Protein AF-A0A4Q2XT05-F1 (afdb_monomer_lite)

Secondary structure (DSSP, 8-state):
-------------TTSSSS-S---S-SHHHHH-PPP--------HHHHS-SS---------TTSHHHHHHHT-HHHHHHHHHHHHHHHHHH--

Radius of gyration: 19.14 Å; chains: 1; bounding box: 35×60×44 Å

Sequence (93 aa):
NPHSTRAAGQSVRQSTLKRQGLRPRLGLDARTSSPNRGLKPCRFSVLCRTDCPAALVECGFVSSKSERRLLCSPAYQQRVALAIAEGIAIGVK

Foldseek 3Di:
DDDDDDDDPDDPDPPPPPPDPDPDCLALCSQQVDDDPDDDDDDDCQCPVDPDHDDDDDNADCVDPVVVVLVPDPSNVVSNVVSVVVVVVVVPD

Structure (mmCIF, N/CA/C/O backbone):
data_AF-A0A4Q2XT05-F1
#
_entry.id   AF-A0A4Q2XT05-F1
#
loop_
_atom_site.group_PDB
_atom_site.id
_atom_site.type_symbol
_atom_site.label_atom_id
_atom_site.label_alt_id
_atom_site.label_comp_id
_atom_site.label_asym_id
_atom_site.label_entity_id
_atom_site.label_seq_id
_atom_site.pdbx_PDB_ins_code
_atom_site.Cartn_x
_atom_site.Cartn_y
_atom_site.Cartn_z
_atom_site.occupancy
_atom_site.B_iso_or_equiv
_atom_site.auth_seq_id
_atom_site.auth_comp_id
_atom_site.auth_asym_id
_atom_site.auth_atom_id
_atom_site.pdbx_PDB_model_num
ATOM 1 N N . ASN A 1 1 ? -22.074 49.315 27.653 1.00 30.44 1 ASN A N 1
ATOM 2 C CA . ASN A 1 1 ? -21.323 48.452 28.592 1.00 30.44 1 ASN A CA 1
ATOM 3 C C . ASN A 1 1 ? -20.851 47.209 27.834 1.00 30.44 1 ASN A C 1
ATOM 5 O O . ASN A 1 1 ? -21.611 46.791 26.966 1.00 30.44 1 ASN A O 1
ATOM 9 N N . PRO A 1 2 ? -19.632 46.680 28.055 1.00 42.06 2 PRO A N 1
ATOM 10 C CA . PRO A 1 2 ? -19.015 45.663 27.193 1.00 42.06 2 PRO A CA 1
ATOM 11 C C . PRO A 1 2 ? -19.077 44.232 27.785 1.00 42.06 2 PRO A C 1
ATOM 13 O O . PRO A 1 2 ? -19.809 43.985 28.738 1.00 42.06 2 PRO A O 1
ATOM 16 N N . HIS A 1 3 ? -18.232 43.348 27.228 1.00 38.88 3 HIS A N 1
ATOM 17 C CA . HIS A 1 3 ? -17.885 41.960 27.603 1.00 38.88 3 HIS A CA 1
ATOM 18 C C . HIS A 1 3 ? -18.727 40.821 26.979 1.00 38.88 3 HIS A C 1
ATOM 20 O O . HIS A 1 3 ? -19.942 40.924 26.916 1.00 38.88 3 HIS A O 1
ATOM 26 N N . SER A 1 4 ? -18.178 39.651 26.599 1.00 40.56 4 SER A N 1
ATOM 27 C CA . SER A 1 4 ? -16.854 39.267 26.037 1.00 40.56 4 SER A CA 1
ATOM 28 C C . SER A 1 4 ? -16.848 37.751 25.748 1.00 40.56 4 SER A C 1
ATOM 30 O O . SER A 1 4 ? -17.120 36.991 26.674 1.00 40.56 4 SER A O 1
ATOM 32 N N . THR A 1 5 ? -16.325 37.298 24.589 1.00 43.06 5 THR A N 1
ATOM 33 C CA . THR A 1 5 ? -15.875 35.893 24.312 1.00 43.06 5 THR A CA 1
ATOM 34 C C . THR A 1 5 ? -16.953 34.783 24.465 1.00 43.06 5 THR A C 1
ATOM 36 O O . THR A 1 5 ? -18.026 35.044 24.975 1.00 43.06 5 THR A O 1
ATOM 39 N N . ARG A 1 6 ? -16.849 33.515 24.032 1.00 35.78 6 ARG A N 1
ATOM 40 C CA . ARG A 1 6 ? -15.856 32.600 23.400 1.00 35.78 6 ARG A CA 1
ATOM 41 C C . ARG A 1 6 ? -16.707 31.489 22.701 1.00 35.78 6 ARG A C 1
ATOM 43 O O . ARG A 1 6 ? -17.863 31.335 23.064 1.00 35.78 6 ARG A O 1
ATOM 50 N N . ALA A 1 7 ? -16.262 30.654 21.757 1.00 37.25 7 ALA A N 1
ATOM 51 C CA . ALA A 1 7 ? -14.957 30.446 21.129 1.00 37.25 7 ALA A CA 1
ATOM 52 C C . ALA A 1 7 ? -15.106 29.892 19.683 1.00 37.25 7 ALA A C 1
ATOM 54 O O . ALA A 1 7 ? -16.187 29.521 19.243 1.00 37.25 7 ALA A O 1
ATOM 55 N N . ALA A 1 8 ? -13.983 29.780 18.972 1.00 38.03 8 ALA A N 1
ATOM 56 C CA . ALA 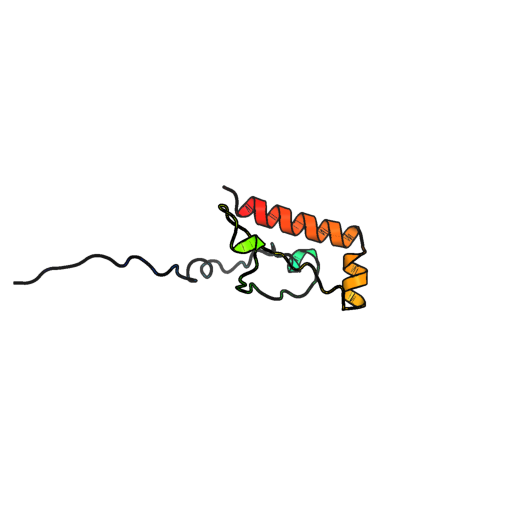A 1 8 ? -13.821 29.134 17.672 1.00 38.03 8 ALA A CA 1
ATOM 57 C C . ALA A 1 8 ? -13.990 27.593 17.690 1.00 38.03 8 ALA A C 1
ATOM 59 O O . ALA A 1 8 ? -13.167 26.888 18.280 1.00 38.03 8 ALA A O 1
ATOM 60 N N . GLY A 1 9 ? -14.973 27.074 16.944 1.00 35.41 9 GLY A N 1
ATOM 61 C CA . GLY A 1 9 ? -15.042 25.669 16.517 1.00 35.41 9 GLY A CA 1
ATOM 62 C C . GLY A 1 9 ? -14.157 25.453 15.286 1.00 35.41 9 GLY A C 1
ATOM 63 O O . GLY A 1 9 ? -14.380 26.058 14.240 1.00 35.41 9 GLY A O 1
ATOM 64 N N . GLN A 1 10 ? -13.079 24.684 15.429 1.00 38.78 10 GLN A N 1
ATOM 65 C CA . GLN A 1 10 ? -11.939 24.784 14.516 1.00 38.78 10 GLN A CA 1
ATOM 66 C C . GLN A 1 10 ? -12.129 23.980 13.225 1.00 38.78 10 GLN A C 1
ATOM 68 O O . GLN A 1 10 ? -12.262 22.759 13.259 1.00 38.78 10 GLN A O 1
ATOM 73 N N . SER A 1 11 ? -11.978 24.669 12.087 1.00 36.84 11 SER A N 1
ATOM 74 C CA . SER A 1 11 ? -11.418 24.084 10.861 1.00 36.84 11 SER A CA 1
ATOM 75 C C . SER A 1 11 ? -10.269 23.144 11.240 1.00 36.84 11 SER A C 1
ATOM 77 O O . SER A 1 11 ? -9.335 23.586 11.918 1.00 36.84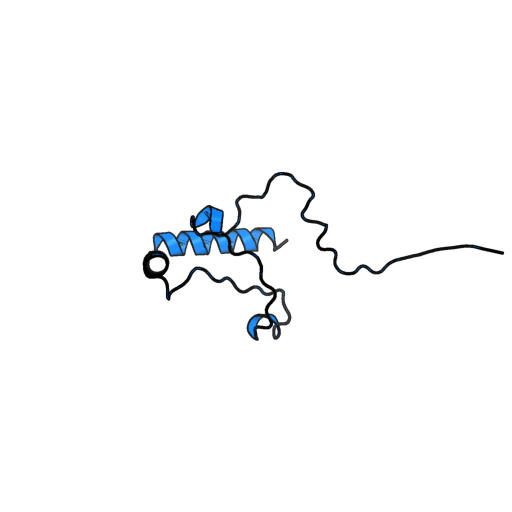 11 SER A O 1
ATOM 79 N N . VAL A 1 12 ? -10.374 21.857 10.880 1.00 42.16 12 VAL A N 1
ATOM 80 C CA . VAL A 1 12 ? -9.443 20.806 11.322 1.00 42.16 12 VAL A CA 1
ATOM 81 C C . VAL A 1 12 ? -8.042 21.157 10.842 1.00 42.16 12 VAL A C 1
ATOM 83 O O . VAL A 1 12 ? -7.680 21.004 9.674 1.00 42.16 12 VAL A O 1
ATOM 86 N N . ARG A 1 13 ? -7.257 21.703 11.769 1.00 37.16 13 ARG A N 1
ATOM 87 C CA . ARG A 1 13 ? -5.983 22.328 11.455 1.00 37.16 13 ARG A CA 1
ATOM 88 C C . ARG A 1 13 ? -4.995 21.265 10.992 1.00 37.16 13 ARG A C 1
ATOM 90 O O . ARG A 1 13 ? -4.658 20.357 11.749 1.00 37.16 13 ARG A O 1
ATOM 97 N N . GLN A 1 14 ? -4.376 21.482 9.834 1.00 36.91 14 GLN A N 1
ATOM 98 C CA . GLN A 1 14 ? -3.170 20.766 9.391 1.00 36.91 14 GLN A CA 1
ATOM 99 C C . GLN A 1 14 ? -1.921 21.090 10.262 1.00 36.91 14 GLN A C 1
ATOM 101 O O . GLN A 1 14 ? -0.789 21.051 9.783 1.00 36.91 14 GLN A O 1
ATOM 106 N N . SER A 1 15 ? -2.092 21.470 11.537 1.00 31.03 15 SER A N 1
ATOM 107 C CA . SER A 1 15 ? -1.059 22.107 12.369 1.00 31.03 15 SER A CA 1
ATOM 108 C C . SER A 1 15 ? -0.505 21.250 13.512 1.00 31.03 15 SER A C 1
ATOM 110 O O . SER A 1 15 ? 0.381 21.723 14.220 1.00 31.03 15 SER A O 1
ATOM 112 N N . THR A 1 16 ? -0.989 20.022 13.727 1.00 34.62 16 THR A N 1
ATOM 113 C CA . THR A 1 16 ? -0.618 19.214 14.915 1.00 34.62 16 THR A CA 1
ATOM 114 C C . THR A 1 16 ? 0.486 18.175 14.648 1.00 34.62 16 THR A C 1
ATOM 116 O O . THR A 1 16 ? 0.917 17.490 15.564 1.00 34.62 16 THR A O 1
ATOM 119 N N . LEU A 1 17 ? 1.026 18.102 13.422 1.00 38.06 17 LEU A N 1
ATOM 120 C CA . LEU A 1 17 ? 2.138 17.201 13.048 1.00 38.06 17 LEU A CA 1
ATOM 12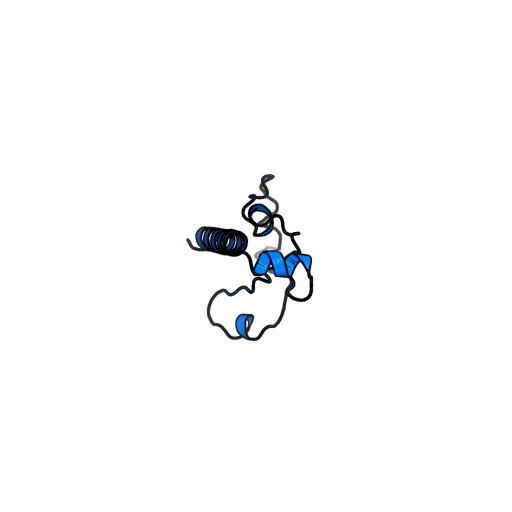1 C C . LEU A 1 17 ? 3.455 17.928 12.692 1.00 38.06 17 LEU A C 1
ATOM 123 O O . LEU A 1 17 ? 4.356 17.341 12.104 1.00 38.06 17 LEU A O 1
ATOM 127 N N . LYS A 1 18 ? 3.605 19.206 13.076 1.00 33.66 18 LYS A N 1
ATOM 128 C CA . LYS A 1 18 ? 4.854 19.990 12.915 1.00 33.66 18 LYS A CA 1
ATOM 129 C C . LYS A 1 18 ? 5.659 20.179 14.218 1.00 33.66 18 LYS A C 1
ATOM 131 O O . LYS A 1 18 ? 6.504 21.065 14.281 1.00 33.66 18 LYS A O 1
ATOM 136 N N . ARG A 1 19 ? 5.397 19.392 15.272 1.00 38.56 19 ARG A N 1
ATOM 137 C CA . ARG A 1 19 ? 5.978 19.593 16.623 1.00 38.56 19 ARG A CA 1
ATOM 138 C C . ARG A 1 19 ? 6.829 18.441 17.178 1.00 38.56 19 ARG A C 1
ATOM 140 O O . ARG A 1 19 ? 6.937 18.299 18.38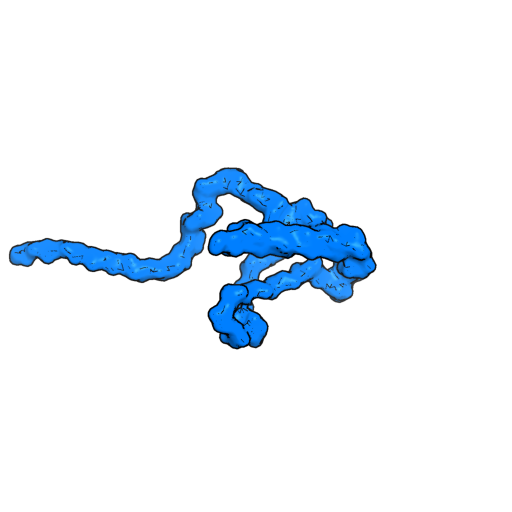8 1.00 38.56 19 ARG A O 1
ATOM 147 N N . GLN A 1 20 ? 7.510 17.686 16.319 1.00 35.19 20 GLN A N 1
ATOM 148 C CA . GLN A 1 20 ? 8.701 16.918 16.708 1.00 35.19 20 GLN A CA 1
ATOM 149 C C . GLN A 1 20 ? 9.645 16.795 15.507 1.00 35.19 20 GLN A C 1
ATOM 151 O O . GLN A 1 20 ? 9.221 16.449 14.408 1.00 35.19 20 GLN A O 1
ATOM 156 N N . GLY A 1 21 ? 10.927 17.115 15.716 1.00 37.81 21 GLY A N 1
ATOM 157 C CA . GLY A 1 21 ? 11.968 17.116 14.676 1.00 37.81 21 GLY A CA 1
ATOM 158 C C . GLY A 1 21 ? 12.397 15.724 14.198 1.00 37.81 21 GLY A C 1
ATOM 159 O O . GLY A 1 21 ? 13.219 15.616 13.293 1.00 37.81 21 GLY A O 1
ATOM 160 N N . LEU A 1 22 ? 11.828 14.661 14.767 1.00 36.16 22 LEU A N 1
ATOM 161 C CA . LEU A 1 22 ? 11.905 13.318 14.212 1.00 36.16 22 LEU A CA 1
ATOM 162 C C . LEU A 1 22 ? 10.721 13.141 13.261 1.00 36.16 22 LEU A C 1
ATOM 164 O O . LEU A 1 22 ? 9.592 12.961 13.708 1.00 36.16 22 LEU A O 1
ATOM 168 N N . ARG A 1 23 ? 10.984 13.113 11.949 1.00 42.25 23 ARG A N 1
ATOM 169 C CA . ARG A 1 23 ? 10.110 12.357 11.043 1.00 42.25 23 ARG A CA 1
ATOM 170 C C . ARG A 1 23 ? 10.292 10.887 11.428 1.00 42.25 23 ARG A C 1
ATOM 172 O O . ARG A 1 23 ? 11.407 10.390 11.237 1.00 42.25 23 ARG A O 1
ATOM 179 N N . PRO A 1 24 ? 9.281 10.181 11.962 1.00 43.56 24 PRO A N 1
ATOM 180 C CA . PRO A 1 24 ? 9.419 8.751 12.177 1.00 43.56 24 PRO A CA 1
ATOM 181 C C . PRO A 1 24 ? 9.672 8.122 10.805 1.00 43.56 24 PRO A C 1
ATOM 183 O O . PRO A 1 24 ? 8.917 8.378 9.866 1.00 43.56 24 PRO A O 1
ATOM 186 N N . ARG A 1 25 ? 10.729 7.315 10.659 1.00 50.81 25 ARG A N 1
ATOM 187 C CA . ARG A 1 25 ? 11.002 6.551 9.425 1.00 50.81 25 ARG A CA 1
ATOM 188 C C . ARG A 1 25 ? 10.046 5.348 9.303 1.00 50.81 25 ARG A C 1
ATOM 190 O O . ARG A 1 25 ? 10.471 4.239 9.014 1.00 50.81 25 ARG A O 1
ATOM 197 N N . LEU A 1 26 ? 8.759 5.576 9.563 1.00 55.12 26 LEU A N 1
ATOM 198 C CA . LEU A 1 26 ? 7.671 4.597 9.541 1.00 55.12 26 LEU A CA 1
ATOM 199 C C . LEU A 1 26 ? 6.693 4.923 8.401 1.00 55.12 26 LEU A C 1
ATOM 201 O O . LEU A 1 26 ? 5.475 4.883 8.545 1.00 55.12 26 LEU A O 1
ATOM 205 N N . GLY A 1 27 ? 7.260 5.301 7.256 1.00 64.00 27 GLY A N 1
ATOM 206 C CA . GLY A 1 27 ? 6.558 5.389 5.984 1.00 64.00 27 GLY A CA 1
ATOM 207 C C . GLY A 1 27 ? 6.916 4.205 5.088 1.00 64.00 27 GLY A C 1
ATOM 208 O O . GLY A 1 27 ? 7.950 3.554 5.264 1.00 64.00 27 GLY A O 1
ATOM 209 N N . LEU A 1 28 ? 6.063 3.937 4.098 1.00 74.50 28 LEU A N 1
ATOM 210 C CA . LEU A 1 28 ? 6.284 2.888 3.099 1.00 74.50 28 LEU A CA 1
ATOM 211 C C . LEU A 1 28 ? 7.648 3.042 2.400 1.00 74.50 28 LEU A C 1
ATOM 213 O O . LEU A 1 28 ? 8.340 2.056 2.152 1.00 74.50 28 LEU A O 1
ATOM 217 N N . ASP A 1 29 ? 8.061 4.283 2.147 1.00 79.25 29 ASP A N 1
ATOM 218 C CA . ASP A 1 29 ? 9.347 4.694 1.580 1.00 79.25 29 ASP A CA 1
ATOM 219 C C . ASP A 1 29 ? 10.553 4.204 2.396 1.00 79.25 29 ASP A C 1
ATOM 221 O O . ASP A 1 29 ? 11.497 3.652 1.830 1.00 79.25 29 ASP A O 1
ATOM 225 N N . ALA A 1 30 ? 10.494 4.301 3.727 1.00 77.00 30 ALA A N 1
ATOM 226 C CA . ALA A 1 30 ? 11.581 3.874 4.612 1.00 77.00 30 ALA A CA 1
ATOM 227 C C . ALA A 1 30 ? 11.840 2.354 4.589 1.00 77.00 30 ALA A C 1
ATOM 229 O O . ALA A 1 30 ? 12.938 1.909 4.916 1.00 77.00 30 ALA A O 1
ATOM 230 N N . ARG A 1 31 ? 10.834 1.559 4.200 1.00 78.81 31 ARG A N 1
ATOM 231 C CA . ARG A 1 31 ? 10.872 0.084 4.145 1.00 78.81 31 ARG A CA 1
ATOM 232 C C . ARG A 1 31 ? 11.111 -0.454 2.736 1.00 78.81 31 ARG A C 1
ATOM 234 O O . ARG A 1 31 ? 11.725 -1.506 2.551 1.00 78.81 31 ARG A O 1
ATOM 241 N N . THR A 1 32 ? 10.606 0.247 1.728 1.00 79.00 32 THR A N 1
ATOM 242 C CA . THR A 1 32 ? 10.638 -0.194 0.326 1.00 79.00 32 THR A CA 1
ATOM 243 C C . THR A 1 32 ? 11.833 0.348 -0.455 1.00 79.00 32 THR A C 1
ATOM 245 O O . THR A 1 32 ? 12.232 -0.290 -1.430 1.00 79.00 32 THR A O 1
ATOM 248 N N . SER A 1 33 ? 12.414 1.471 -0.011 1.00 80.81 33 SER A N 1
ATOM 249 C CA . SER A 1 33 ? 13.302 2.351 -0.789 1.00 80.81 33 SER A CA 1
ATOM 250 C C . SER A 1 33 ? 12.620 3.013 -1.999 1.00 80.81 33 SER A C 1
ATOM 252 O O . SER A 1 33 ? 13.296 3.592 -2.848 1.00 80.81 33 SER A O 1
ATOM 254 N N . SER A 1 34 ? 11.288 2.946 -2.087 1.00 82.62 34 SER A N 1
ATOM 255 C CA . SER A 1 34 ? 10.507 3.597 -3.143 1.00 82.62 34 SER A CA 1
ATOM 256 C C . SER A 1 34 ? 10.269 5.079 -2.817 1.00 82.62 34 SER A C 1
ATOM 258 O O . SER A 1 34 ? 10.082 5.417 -1.647 1.00 82.62 34 SER A O 1
ATOM 260 N N . PRO A 1 35 ? 10.228 5.983 -3.816 1.00 85.31 35 PRO A N 1
ATOM 261 C CA . PRO A 1 35 ? 10.006 7.406 -3.570 1.00 85.31 35 PRO A CA 1
ATOM 262 C C . PRO A 1 35 ? 8.672 7.688 -2.869 1.00 85.31 35 PRO A C 1
ATOM 264 O O . PRO A 1 35 ? 7.620 7.204 -3.292 1.00 85.31 35 PRO A O 1
ATOM 267 N N . ASN A 1 36 ? 8.702 8.538 -1.841 1.00 88.25 36 ASN A N 1
ATOM 268 C CA . ASN A 1 36 ? 7.494 9.027 -1.186 1.00 88.25 36 ASN A CA 1
ATOM 269 C C . ASN A 1 36 ? 6.753 10.010 -2.106 1.00 88.25 36 ASN A C 1
ATOM 271 O O . ASN A 1 36 ? 7.278 11.067 -2.453 1.00 88.25 36 ASN A O 1
ATOM 275 N N . ARG A 1 37 ? 5.529 9.656 -2.508 1.00 87.62 37 ARG A N 1
ATOM 276 C CA . ARG A 1 37 ? 4.707 10.420 -3.467 1.00 87.62 37 ARG A CA 1
ATOM 277 C C . ARG A 1 37 ? 3.646 11.308 -2.807 1.00 87.62 37 ARG A C 1
ATOM 279 O O . ARG A 1 37 ? 2.849 11.925 -3.515 1.00 87.62 37 ARG A O 1
ATOM 286 N N . GLY A 1 38 ? 3.679 11.403 -1.476 1.00 88.00 38 GLY A N 1
ATOM 287 C CA . GLY A 1 38 ? 2.793 12.240 -0.672 1.00 88.00 38 GLY A CA 1
ATOM 288 C C . GLY A 1 38 ? 1.370 11.696 -0.521 1.00 88.00 38 GLY A C 1
ATOM 289 O O . GLY A 1 38 ? 0.945 10.769 -1.209 1.00 88.00 38 GLY A O 1
ATOM 290 N N . LEU A 1 39 ? 0.624 12.306 0.401 1.00 88.31 39 LEU A N 1
ATOM 291 C CA . LEU A 1 39 ? -0.806 12.062 0.584 1.00 88.31 39 LEU A CA 1
ATOM 292 C C . LEU A 1 39 ? -1.598 12.904 -0.422 1.00 88.31 39 LEU A C 1
ATOM 294 O O . LEU A 1 39 ? -1.349 14.103 -0.554 1.00 88.31 39 LEU A O 1
ATOM 298 N N . LYS A 1 40 ? -2.566 12.289 -1.108 1.00 87.06 40 LYS A N 1
ATOM 299 C CA . LYS A 1 40 ? -3.407 12.947 -2.117 1.00 87.06 40 LYS A CA 1
ATOM 300 C C . LYS A 1 40 ? -4.887 12.816 -1.733 1.00 87.06 40 LYS A C 1
ATOM 302 O O . LYS A 1 40 ? -5.354 11.688 -1.580 1.00 87.06 40 LYS A O 1
ATOM 307 N N . PRO A 1 41 ? -5.643 13.918 -1.583 1.00 84.19 41 PRO A N 1
ATOM 308 C CA . PRO A 1 41 ? -7.084 13.841 -1.363 1.00 84.19 41 PRO A CA 1
ATOM 309 C C . PRO A 1 41 ? -7.770 13.357 -2.646 1.00 84.19 41 PRO A C 1
ATOM 311 O O . PRO A 1 41 ? -7.560 13.923 -3.716 1.00 84.19 41 PRO A O 1
ATOM 314 N N . CYS A 1 42 ? -8.580 12.302 -2.554 1.00 85.50 42 CYS A N 1
ATOM 315 C CA . CYS A 1 42 ? -9.288 11.699 -3.687 1.00 85.50 42 CYS A CA 1
ATOM 316 C C . CYS A 1 42 ? -10.670 11.195 -3.251 1.00 85.50 42 CYS A C 1
ATOM 318 O O . CYS A 1 42 ? -10.846 10.762 -2.115 1.00 85.50 42 CYS A O 1
ATOM 320 N N . ARG A 1 43 ? -11.651 11.218 -4.163 1.00 88.19 43 ARG A N 1
ATOM 321 C CA . ARG A 1 43 ? -13.044 10.800 -3.902 1.00 88.19 43 ARG A CA 1
ATOM 322 C C . ARG A 1 43 ? -13.341 9.387 -4.421 1.00 88.19 43 ARG A C 1
ATOM 324 O O . ARG A 1 43 ? -14.334 9.167 -5.110 1.00 88.19 43 ARG A O 1
ATOM 331 N N . PHE A 1 44 ? -12.454 8.433 -4.141 1.00 91.31 44 PHE A N 1
ATOM 332 C CA . PHE A 1 44 ? -12.675 7.035 -4.521 1.00 91.31 44 PHE A CA 1
ATOM 333 C C . PHE A 1 44 ? -13.836 6.434 -3.721 1.00 91.31 44 PHE A C 1
ATOM 335 O O . PHE A 1 44 ? -13.965 6.696 -2.527 1.00 91.31 44 PHE A O 1
ATOM 342 N N . SER A 1 45 ? -14.657 5.585 -4.352 1.00 92.06 45 SER A N 1
ATOM 343 C CA . SER A 1 45 ? -15.838 4.995 -3.698 1.00 92.06 45 SER A CA 1
ATOM 344 C C . SER A 1 45 ? -15.488 4.275 -2.391 1.00 92.06 45 SER A C 1
ATOM 346 O O . SER A 1 45 ? -16.203 4.430 -1.411 1.00 92.06 45 SER A O 1
ATOM 348 N N . VAL A 1 46 ? -14.357 3.561 -2.351 1.00 89.06 46 VAL A N 1
ATOM 349 C CA . VAL A 1 46 ? -13.865 2.841 -1.159 1.00 89.06 46 V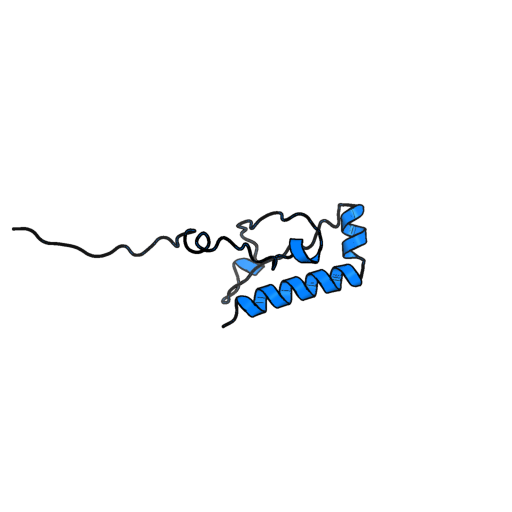AL A CA 1
ATOM 350 C C . VAL A 1 46 ? -13.424 3.753 -0.005 1.00 89.06 46 VAL A C 1
ATOM 352 O O . VAL A 1 46 ? -13.287 3.282 1.115 1.00 89.06 46 VAL A O 1
ATOM 355 N N . LEU A 1 47 ? -13.203 5.048 -0.263 1.00 92.06 47 LEU A N 1
ATOM 356 C CA . LEU A 1 47 ? -12.853 6.049 0.754 1.00 92.06 47 LEU A CA 1
ATOM 357 C C . LEU A 1 47 ? -14.052 6.904 1.178 1.00 92.06 47 LEU A C 1
ATOM 359 O O . LEU A 1 47 ? -14.045 7.465 2.266 1.00 92.06 47 LEU A O 1
ATOM 363 N N . CYS A 1 48 ? -15.061 7.045 0.312 1.00 90.25 48 CYS A N 1
ATOM 364 C CA . CYS A 1 48 ? -16.218 7.914 0.551 1.00 90.25 48 CYS A CA 1
ATOM 365 C C . CYS A 1 48 ? -17.516 7.170 0.901 1.00 90.25 48 CYS A C 1
ATOM 367 O O . CYS A 1 48 ? -18.487 7.826 1.263 1.00 90.25 48 CYS A O 1
ATOM 369 N N . ARG A 1 49 ? -17.572 5.842 0.744 1.00 92.81 49 ARG A N 1
ATOM 370 C CA . ARG A 1 49 ? -18.744 5.002 1.050 1.00 92.81 49 ARG A CA 1
ATOM 371 C C . ARG A 1 49 ? -18.380 3.926 2.075 1.00 92.81 49 ARG A C 1
ATOM 373 O O . ARG A 1 49 ? -18.444 2.736 1.784 1.00 92.81 49 ARG A O 1
ATOM 380 N N . THR A 1 50 ? -17.916 4.371 3.235 1.00 90.69 50 THR A N 1
ATOM 381 C CA . THR A 1 50 ? -17.538 3.528 4.373 1.00 90.69 50 THR A CA 1
ATOM 382 C C . THR A 1 50 ? -17.724 4.322 5.661 1.00 90.69 50 THR A C 1
ATOM 384 O O . THR A 1 50 ? -17.405 5.510 5.697 1.00 90.69 50 THR A O 1
ATOM 387 N N . ASP A 1 51 ? -18.242 3.672 6.702 1.00 94.19 51 ASP A N 1
ATOM 388 C CA . ASP A 1 51 ? -18.603 4.316 7.974 1.00 94.19 51 ASP A CA 1
ATOM 389 C C . ASP A 1 51 ? -17.432 4.369 8.977 1.00 94.19 51 ASP A C 1
ATOM 391 O O . ASP A 1 51 ? -17.564 4.885 10.086 1.00 94.19 51 ASP A O 1
ATOM 395 N N . CYS A 1 52 ? -16.266 3.842 8.591 1.00 91.69 52 CYS A N 1
ATOM 396 C CA . CYS A 1 52 ? -15.042 3.815 9.391 1.00 91.69 52 CYS A CA 1
ATOM 397 C C . CYS A 1 52 ? -13.884 4.585 8.715 1.00 91.69 52 CYS A C 1
ATOM 399 O O . CYS A 1 52 ? -13.930 4.843 7.507 1.00 91.69 52 CYS A O 1
ATOM 401 N N . PRO A 1 53 ? -12.817 4.951 9.457 1.00 89.75 53 PRO A N 1
ATOM 402 C CA . PRO A 1 53 ? -11.630 5.577 8.877 1.00 89.75 53 PRO A CA 1
ATOM 403 C C . PRO A 1 53 ? -10.999 4.705 7.781 1.00 89.75 53 PRO A C 1
ATOM 405 O O . PRO A 1 53 ? -10.676 3.543 8.018 1.00 89.75 53 PRO A O 1
ATOM 408 N N . ALA A 1 54 ? -10.782 5.276 6.594 1.00 90.69 54 ALA A N 1
ATOM 409 C CA . ALA A 1 54 ? -10.287 4.548 5.427 1.00 90.69 54 ALA A CA 1
ATOM 410 C C . ALA A 1 54 ? -9.135 5.268 4.713 1.00 90.69 54 ALA A C 1
ATOM 412 O O . ALA A 1 54 ? -9.072 6.498 4.660 1.00 90.69 54 ALA A O 1
ATOM 413 N N . ALA A 1 55 ? -8.234 4.481 4.123 1.00 91.50 55 ALA A N 1
ATOM 414 C CA . ALA A 1 55 ? -7.106 4.946 3.323 1.00 91.50 55 ALA A CA 1
ATOM 415 C C . ALA A 1 55 ? -6.847 3.988 2.149 1.00 91.50 55 ALA A C 1
ATOM 417 O O . ALA A 1 55 ? -7.118 2.793 2.240 1.00 91.50 55 ALA A O 1
ATOM 418 N N . LEU A 1 56 ? -6.299 4.513 1.049 1.00 93.69 56 LEU A N 1
ATOM 419 C CA . LEU A 1 56 ? -5.891 3.745 -0.130 1.00 93.69 56 LEU A CA 1
ATOM 420 C C . LEU A 1 56 ? -4.384 3.929 -0.327 1.00 93.69 56 LEU A C 1
ATOM 422 O O . LEU A 1 56 ? -3.894 5.057 -0.302 1.00 93.69 56 LEU A O 1
ATOM 426 N N . VAL A 1 57 ? -3.655 2.825 -0.514 1.00 92.69 57 VAL A N 1
ATOM 427 C CA . VAL A 1 57 ? -2.187 2.821 -0.608 1.00 92.69 57 VAL A CA 1
ATOM 428 C C . VAL A 1 57 ? -1.736 2.346 -1.990 1.00 92.69 57 VAL A C 1
ATOM 430 O O . VAL A 1 57 ? -1.773 1.157 -2.305 1.00 92.69 57 VAL A O 1
ATOM 433 N N . GLU A 1 58 ? -1.257 3.277 -2.815 1.00 93.50 58 GLU A N 1
ATOM 434 C CA . GLU A 1 58 ? -0.606 2.967 -4.093 1.00 93.50 58 GLU A CA 1
ATOM 435 C C . GLU A 1 58 ? 0.823 2.445 -3.843 1.00 93.50 58 GLU A C 1
ATOM 437 O O . GLU A 1 58 ? 1.748 3.211 -3.576 1.00 93.50 58 GLU A O 1
ATOM 442 N N . CYS A 1 59 ? 1.020 1.126 -3.922 1.00 92.44 59 CYS A N 1
ATOM 443 C CA . CYS A 1 59 ? 2.291 0.475 -3.559 1.00 92.44 59 CYS A CA 1
ATOM 444 C C . CYS A 1 59 ? 3.411 0.585 -4.622 1.00 92.44 59 CYS A C 1
ATOM 446 O O . CYS A 1 59 ? 4.554 0.194 -4.360 1.00 92.44 59 CYS A O 1
ATOM 448 N N . GLY A 1 60 ? 3.088 1.082 -5.822 1.00 92.56 60 GLY A N 1
ATOM 449 C CA . GLY A 1 60 ? 3.998 1.244 -6.960 1.00 92.56 60 GLY A CA 1
ATOM 450 C C . GLY A 1 60 ? 3.271 1.220 -8.311 1.00 92.56 60 GLY A C 1
ATOM 451 O O . GLY A 1 60 ? 2.091 0.884 -8.392 1.00 92.56 60 GLY A O 1
ATOM 452 N N . PHE A 1 61 ? 3.987 1.548 -9.386 1.00 94.88 61 PHE A N 1
ATOM 453 C CA . PHE A 1 61 ? 3.446 1.601 -10.747 1.00 94.88 61 PHE A CA 1
ATOM 454 C C . PHE A 1 61 ? 3.688 0.302 -11.523 1.00 94.88 61 PHE A C 1
ATOM 456 O O . PHE A 1 61 ? 4.794 0.049 -12.000 1.00 94.88 61 PHE A O 1
ATOM 463 N N . VAL A 1 62 ? 2.630 -0.480 -11.768 1.00 94.50 62 VAL A N 1
ATOM 464 C CA . VAL A 1 62 ? 2.692 -1.672 -12.644 1.00 94.50 62 VAL A CA 1
ATOM 465 C C . VAL A 1 62 ? 3.081 -1.301 -14.085 1.00 94.50 62 VAL A C 1
ATOM 467 O O . VAL A 1 62 ? 3.720 -2.094 -14.776 1.00 94.50 62 VAL A O 1
ATOM 470 N N . SER A 1 63 ? 2.780 -0.086 -14.551 1.00 95.88 63 SER A N 1
ATOM 471 C CA . SER A 1 63 ? 3.228 0.421 -15.858 1.00 95.88 63 SER A CA 1
ATOM 472 C C . SER A 1 63 ? 4.754 0.577 -15.955 1.00 95.88 63 SER A C 1
ATOM 474 O O . SER A 1 63 ? 5.322 0.342 -17.022 1.00 95.88 63 SER A O 1
ATOM 476 N N . SER A 1 64 ? 5.445 0.868 -14.848 1.00 93.94 64 SER A N 1
ATOM 477 C CA . SER A 1 64 ? 6.905 0.999 -14.808 1.00 93.94 64 SER A CA 1
ATOM 478 C C . SER A 1 64 ? 7.596 -0.369 -14.808 1.00 93.94 64 SER A C 1
ATOM 480 O O . SER A 1 64 ? 7.364 -1.202 -13.933 1.00 93.94 64 SER A O 1
ATOM 482 N N . LYS A 1 65 ? 8.504 -0.612 -15.767 1.00 95.38 65 LYS A N 1
ATOM 483 C CA . LYS A 1 65 ? 9.236 -1.892 -15.880 1.00 95.38 65 LYS A CA 1
ATOM 484 C C . LYS A 1 65 ? 10.124 -2.172 -14.657 1.00 95.38 65 LYS A C 1
ATOM 486 O O . LYS A 1 65 ? 10.376 -3.338 -14.362 1.00 95.38 65 LYS A O 1
ATOM 491 N N . SER A 1 66 ? 10.628 -1.142 -13.971 1.00 94.00 66 SER A N 1
ATOM 492 C CA . SER A 1 66 ? 11.433 -1.295 -12.750 1.00 94.00 66 SER A CA 1
ATOM 493 C C . SER A 1 66 ? 10.562 -1.590 -11.531 1.00 94.00 66 SER A C 1
ATOM 495 O O . SER A 1 66 ? 10.809 -2.579 -10.845 1.00 94.00 66 SER A O 1
ATOM 497 N N . GLU A 1 67 ? 9.511 -0.800 -11.300 1.00 93.50 67 GLU A N 1
ATOM 498 C CA . GLU A 1 67 ? 8.625 -0.989 -10.142 1.00 93.50 67 GLU A CA 1
ATOM 499 C C . GLU A 1 67 ? 7.807 -2.277 -10.251 1.00 93.50 67 GLU A C 1
ATOM 501 O O . GLU A 1 67 ? 7.666 -2.975 -9.255 1.00 93.50 67 GLU A O 1
ATOM 506 N N . ARG A 1 68 ? 7.375 -2.686 -11.451 1.00 96.38 68 ARG A N 1
ATOM 507 C CA . ARG A 1 68 ? 6.729 -3.992 -11.671 1.00 96.38 68 ARG A CA 1
ATOM 508 C C . ARG A 1 68 ? 7.592 -5.162 -11.192 1.00 96.38 68 ARG A C 1
ATOM 510 O O . ARG A 1 68 ? 7.073 -6.058 -10.539 1.00 96.38 68 ARG A O 1
ATOM 517 N N . ARG A 1 69 ? 8.906 -5.152 -11.464 1.00 95.81 69 ARG A N 1
ATOM 518 C CA . ARG A 1 69 ? 9.820 -6.208 -10.979 1.00 95.81 69 ARG A CA 1
ATOM 519 C C . ARG A 1 69 ? 9.891 -6.250 -9.452 1.00 95.81 69 ARG A C 1
ATOM 521 O O . ARG A 1 69 ? 9.984 -7.334 -8.890 1.00 95.81 69 ARG A O 1
ATOM 528 N N . LEU A 1 70 ? 9.825 -5.090 -8.796 1.00 95.25 70 LEU A N 1
ATOM 529 C CA . LEU A 1 70 ? 9.744 -5.008 -7.338 1.00 95.25 70 LEU A CA 1
ATOM 530 C C . LEU A 1 70 ? 8.386 -5.510 -6.833 1.00 95.25 70 LEU A C 1
ATOM 532 O O . LEU A 1 70 ? 8.356 -6.366 -5.962 1.00 95.25 70 LEU A O 1
ATOM 536 N N . LEU A 1 71 ? 7.271 -5.077 -7.424 1.00 95.25 71 LEU A N 1
ATOM 537 C CA . LEU A 1 71 ? 5.919 -5.517 -7.053 1.00 95.25 71 LEU A CA 1
ATOM 538 C C . LEU A 1 71 ? 5.716 -7.037 -7.189 1.00 95.25 71 LEU A C 1
ATOM 540 O O . LEU A 1 71 ? 4.968 -7.616 -6.407 1.00 95.25 71 LEU A O 1
ATOM 544 N N . CYS A 1 72 ? 6.406 -7.695 -8.126 1.00 96.56 72 CYS A N 1
ATOM 545 C CA . CYS A 1 72 ? 6.414 -9.155 -8.270 1.00 96.56 72 CYS A CA 1
ATOM 546 C C . CYS A 1 72 ? 7.372 -9.889 -7.305 1.00 96.56 72 CYS A C 1
ATOM 548 O O . CYS A 1 72 ? 7.382 -11.116 -7.294 1.00 96.56 72 CYS A O 1
ATOM 550 N N . SER A 1 73 ? 8.195 -9.185 -6.519 1.00 97.00 73 SER A N 1
ATOM 551 C CA . SER A 1 73 ? 9.152 -9.800 -5.589 1.00 97.00 73 SER A CA 1
ATOM 552 C C . SER A 1 73 ? 8.509 -10.080 -4.222 1.00 97.00 73 SER A C 1
ATOM 554 O O . SER A 1 73 ? 8.106 -9.124 -3.551 1.00 97.00 73 SER A O 1
ATOM 556 N N . PRO A 1 74 ? 8.502 -11.336 -3.726 1.00 97.81 74 PRO A N 1
ATOM 557 C CA . PRO A 1 74 ? 7.975 -11.659 -2.396 1.00 97.81 74 PRO A CA 1
ATOM 558 C C . PRO A 1 74 ? 8.647 -10.853 -1.272 1.00 97.81 74 PRO A C 1
ATOM 560 O O . PRO A 1 74 ? 7.987 -10.366 -0.359 1.00 97.81 74 PRO A O 1
ATOM 563 N N . ALA A 1 75 ? 9.959 -10.612 -1.377 1.00 95.81 75 ALA A N 1
ATOM 564 C CA . ALA A 1 75 ? 10.711 -9.821 -0.402 1.00 95.81 75 ALA A CA 1
ATOM 565 C C . ALA A 1 75 ? 10.371 -8.315 -0.432 1.00 95.81 75 ALA A C 1
ATOM 567 O O . ALA A 1 75 ? 10.570 -7.613 0.559 1.00 95.81 75 ALA A O 1
ATOM 568 N N . TYR A 1 76 ? 9.874 -7.778 -1.552 1.00 95.19 76 TYR A N 1
ATOM 569 C CA . TYR A 1 76 ? 9.336 -6.413 -1.597 1.00 95.19 76 TYR A CA 1
ATOM 570 C C . TYR A 1 76 ? 7.909 -6.379 -1.039 1.00 95.19 76 TYR A C 1
ATOM 572 O O . TYR A 1 76 ? 7.615 -5.526 -0.205 1.00 95.19 76 TYR A O 1
ATOM 580 N N . GLN A 1 77 ? 7.059 -7.340 -1.420 1.00 96.19 77 GLN A N 1
ATOM 581 C CA . GLN A 1 77 ? 5.696 -7.486 -0.894 1.00 96.19 77 GLN A CA 1
ATOM 582 C C . GLN A 1 77 ? 5.687 -7.596 0.638 1.0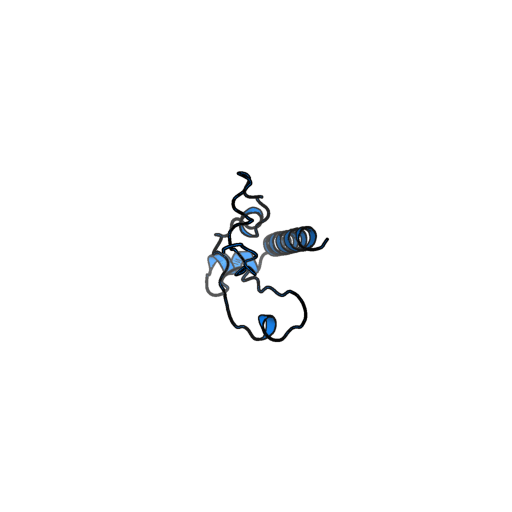0 96.19 77 GLN A C 1
ATOM 584 O O . GLN A 1 77 ? 4.935 -6.877 1.291 1.00 96.19 77 GLN A O 1
ATOM 589 N N . GLN A 1 78 ? 6.592 -8.387 1.225 1.00 96.44 78 GLN A N 1
ATOM 590 C CA . GLN A 1 78 ? 6.732 -8.485 2.680 1.00 96.44 78 GLN A CA 1
ATOM 591 C C . GLN A 1 78 ? 7.112 -7.140 3.323 1.00 96.44 78 GLN A C 1
ATOM 593 O O . GLN A 1 78 ? 6.551 -6.766 4.351 1.00 96.44 78 GLN A O 1
ATOM 598 N N . ARG A 1 79 ? 8.024 -6.367 2.712 1.00 94.19 79 ARG A N 1
ATOM 599 C CA . ARG A 1 79 ? 8.410 -5.033 3.214 1.00 94.19 79 ARG A CA 1
ATOM 600 C C . ARG A 1 79 ? 7.265 -4.022 3.119 1.00 94.19 79 ARG A C 1
ATOM 602 O O . ARG A 1 79 ? 7.108 -3.217 4.035 1.00 94.19 79 ARG A O 1
ATOM 609 N N . VAL A 1 80 ? 6.454 -4.092 2.059 1.00 94.62 80 VAL A N 1
ATOM 610 C CA . VAL A 1 80 ? 5.214 -3.312 1.899 1.00 94.62 80 VAL A CA 1
ATOM 611 C C . VAL A 1 80 ? 4.201 -3.674 2.988 1.00 94.62 80 VAL A C 1
ATOM 613 O O . VAL A 1 80 ? 3.749 -2.788 3.710 1.00 94.62 80 VAL A O 1
ATOM 616 N N . ALA A 1 81 ? 3.888 -4.962 3.154 1.00 94.81 81 ALA A N 1
ATOM 617 C CA . ALA A 1 81 ? 2.908 -5.443 4.128 1.00 94.81 81 ALA A CA 1
ATOM 618 C C . ALA A 1 81 ? 3.296 -5.059 5.563 1.00 94.81 81 ALA A C 1
ATOM 620 O O . ALA A 1 81 ? 2.491 -4.483 6.294 1.00 94.81 81 ALA A O 1
ATOM 621 N N . LEU A 1 82 ? 4.562 -5.278 5.935 1.00 93.75 82 LEU A N 1
ATOM 622 C CA . LEU A 1 82 ? 5.100 -4.865 7.229 1.00 93.75 82 LEU A CA 1
ATOM 623 C C . LEU A 1 82 ? 5.014 -3.344 7.439 1.00 93.75 82 LEU A C 1
ATOM 625 O O . LEU A 1 82 ? 4.777 -2.906 8.561 1.00 93.75 82 LEU A O 1
ATOM 629 N N . ALA A 1 83 ? 5.241 -2.518 6.412 1.00 91.44 83 ALA A N 1
ATOM 630 C CA . ALA A 1 83 ? 5.131 -1.060 6.539 1.00 91.44 83 ALA A CA 1
ATOM 631 C C . ALA A 1 83 ? 3.681 -0.599 6.773 1.00 91.44 83 ALA A C 1
ATOM 633 O O . ALA A 1 83 ? 3.441 0.298 7.579 1.00 91.44 83 ALA A O 1
ATOM 634 N N . ILE A 1 84 ? 2.717 -1.231 6.094 1.00 92.31 84 ILE A N 1
ATOM 635 C CA . ILE A 1 84 ? 1.285 -0.958 6.275 1.00 92.31 84 ILE A CA 1
ATOM 636 C C . ILE A 1 84 ? 0.835 -1.381 7.682 1.00 92.31 84 ILE A C 1
ATOM 638 O O . ILE A 1 84 ? 0.176 -0.600 8.366 1.00 92.31 84 ILE A O 1
ATOM 642 N N . ALA A 1 85 ? 1.237 -2.571 8.140 1.00 93.19 85 ALA A N 1
ATOM 643 C CA . ALA A 1 85 ? 0.877 -3.091 9.459 1.00 93.19 85 ALA A CA 1
ATOM 644 C C . ALA A 1 85 ? 1.362 -2.188 10.610 1.00 93.19 85 ALA A C 1
ATOM 646 O O . ALA A 1 85 ? 0.573 -1.856 11.492 1.00 93.19 85 ALA A O 1
ATOM 647 N N . GLU A 1 86 ? 2.619 -1.725 10.579 1.00 90.25 86 GLU A N 1
ATOM 648 C CA . GLU A 1 86 ? 3.129 -0.766 11.575 1.00 90.25 86 GLU A CA 1
ATOM 649 C C . GLU A 1 86 ? 2.400 0.581 11.528 1.00 90.25 86 GLU A C 1
ATOM 651 O O . GLU A 1 86 ? 2.075 1.139 12.575 1.00 90.25 86 GLU A O 1
ATOM 656 N N . GLY A 1 87 ? 2.103 1.095 10.329 1.00 88.25 87 GLY A N 1
ATOM 657 C CA . GLY A 1 87 ? 1.349 2.340 10.175 1.00 88.25 87 GLY A CA 1
ATOM 658 C C . GLY A 1 87 ? -0.046 2.267 10.805 1.00 88.25 87 GLY A C 1
ATOM 659 O O . GLY A 1 87 ? -0.471 3.212 11.468 1.00 88.25 87 GLY A O 1
ATOM 660 N N . ILE A 1 88 ? -0.734 1.129 10.654 1.00 90.06 88 ILE A N 1
ATOM 661 C CA . ILE A 1 88 ? -2.039 0.873 11.282 1.00 90.06 88 ILE A CA 1
ATOM 662 C C . ILE A 1 88 ? -1.893 0.728 12.803 1.00 90.06 88 ILE A C 1
ATOM 664 O O . ILE A 1 88 ? -2.628 1.379 13.541 1.00 90.06 88 ILE A O 1
ATOM 668 N N . ALA A 1 89 ? -0.923 -0.059 13.279 1.00 89.00 89 ALA A N 1
ATOM 669 C CA . ALA A 1 89 ? -0.714 -0.322 14.708 1.00 89.00 89 ALA A CA 1
ATOM 670 C C . ALA A 1 89 ? -0.405 0.941 15.541 1.00 89.00 89 ALA A C 1
ATOM 672 O O . ALA A 1 89 ? -0.618 0.949 16.747 1.00 89.00 89 ALA A O 1
ATOM 673 N N . ILE A 1 90 ? 0.081 2.014 14.910 1.00 86.06 90 ILE A N 1
ATOM 674 C CA . ILE A 1 90 ? 0.310 3.321 15.554 1.00 86.06 90 ILE A CA 1
ATOM 675 C C . ILE A 1 90 ? -0.957 4.191 15.572 1.00 86.06 90 ILE A C 1
ATOM 677 O O . ILE A 1 90 ? -1.122 5.032 16.461 1.00 86.06 90 ILE A O 1
ATOM 681 N N . GLY A 1 91 ? -1.826 4.022 14.571 1.00 71.12 91 GLY A N 1
ATOM 682 C CA . GLY A 1 91 ? -3.080 4.762 14.430 1.00 71.12 91 GLY A CA 1
ATOM 683 C C . GLY A 1 91 ? -4.227 4.205 15.275 1.00 71.12 91 GLY A C 1
ATOM 684 O O . GLY A 1 91 ? -5.114 4.967 15.653 1.00 71.12 91 GLY A O 1
ATOM 685 N N . VAL A 1 92 ? -4.200 2.907 15.589 1.00 66.56 92 VAL A N 1
ATOM 686 C CA . VAL A 1 92 ? -5.157 2.247 16.487 1.00 66.56 92 VAL A CA 1
ATOM 687 C C . VAL A 1 92 ? -4.647 2.345 17.928 1.00 66.56 92 VAL A C 1
ATOM 689 O O . VAL A 1 92 ? -3.551 1.876 18.232 1.00 66.56 92 VAL A O 1
ATOM 692 N N . LYS A 1 93 ? -5.441 2.964 18.804 1.00 50.53 93 LYS A N 1
ATOM 693 C CA . LYS A 1 93 ? -5.221 3.091 20.252 1.00 50.53 93 LYS A CA 1
ATOM 694 C C . LYS A 1 93 ? -6.519 2.810 20.991 1.00 50.53 93 LYS A C 1
ATOM 696 O O . LYS A 1 93 ? -7.569 3.178 20.420 1.00 50.53 93 LYS A O 1
#

pLDDT: mean 75.0, std 23.82, range [30.44, 97.81]